Protein AF-A0A9Q8V509-F1 (afdb_monomer_lite)

Radius of gyration: 11.52 Å; chains: 1; bounding box: 27×27×28 Å

pLDDT: mean 89.46, std 11.74, range [44.91, 97.31]

Structure (mmCIF, N/CA/C/O backbone):
data_AF-A0A9Q8V509-F1
#
_entry.id   AF-A0A9Q8V509-F1
#
loop_
_atom_site.group_PDB
_atom_site.id
_atom_site.type_symbol
_atom_site.label_atom_id
_atom_site.label_alt_id
_atom_site.label_comp_id
_atom_site.label_asym_id
_atom_site.label_entity_id
_atom_site.label_seq_id
_atom_site.pdbx_PDB_ins_code
_atom_site.Cartn_x
_atom_site.Cartn_y
_atom_site.Cartn_z
_atom_site.occupancy
_atom_site.B_iso_or_equiv
_atom_site.auth_seq_id
_atom_site.auth_comp_id
_atom_site.auth_asym_id
_atom_site.auth_atom_id
_atom_site.pdbx_PDB_model_num
ATOM 1 N N . MET A 1 1 ? 8.717 -8.383 -15.208 1.00 46.56 1 MET A N 1
ATOM 2 C CA . MET A 1 1 ? 8.569 -7.565 -13.987 1.00 46.56 1 MET A CA 1
ATOM 3 C C . MET A 1 1 ? 9.551 -8.116 -12.974 1.00 46.56 1 MET A C 1
ATOM 5 O O . MET A 1 1 ? 9.534 -9.321 -12.761 1.00 46.56 1 MET A O 1
ATOM 9 N N . SER A 1 2 ? 10.470 -7.293 -12.467 1.00 44.91 2 SER A N 1
ATOM 10 C CA . SER A 1 2 ? 11.390 -7.718 -11.404 1.00 44.91 2 SER A CA 1
ATOM 11 C C . SER A 1 2 ? 10.584 -7.997 -10.141 1.00 44.91 2 SER A C 1
ATOM 13 O O . SER A 1 2 ? 9.687 -7.219 -9.827 1.00 44.91 2 SER A O 1
ATOM 15 N N . ALA A 1 3 ? 10.882 -9.102 -9.460 1.00 51.47 3 ALA A N 1
ATOM 16 C CA . ALA A 1 3 ? 10.232 -9.438 -8.202 1.00 51.47 3 ALA A CA 1
ATOM 17 C C . ALA A 1 3 ? 10.507 -8.332 -7.166 1.00 51.47 3 ALA A C 1
ATOM 19 O O . ALA A 1 3 ? 11.664 -8.001 -6.895 1.00 51.47 3 ALA A O 1
ATOM 20 N N . ILE A 1 4 ? 9.448 -7.736 -6.629 1.00 60.47 4 ILE A N 1
ATOM 21 C CA . ILE A 1 4 ? 9.483 -6.833 -5.488 1.00 60.47 4 ILE A CA 1
ATOM 22 C C . ILE A 1 4 ? 9.421 -7.737 -4.258 1.00 60.47 4 ILE A C 1
ATOM 24 O O . ILE A 1 4 ? 8.360 -8.223 -3.882 1.00 60.47 4 ILE A O 1
ATOM 28 N N . ASN A 1 5 ? 10.559 -7.950 -3.594 1.00 73.44 5 ASN A N 1
ATOM 29 C CA . ASN A 1 5 ? 10.600 -8.639 -2.299 1.00 73.44 5 ASN A CA 1
ATOM 30 C C . ASN A 1 5 ? 10.065 -7.724 -1.176 1.00 73.44 5 ASN A C 1
ATOM 32 O O . ASN A 1 5 ? 10.765 -7.404 -0.218 1.00 73.44 5 ASN A O 1
ATOM 36 N N . GLY A 1 6 ? 8.855 -7.204 -1.364 1.00 82.19 6 GLY A N 1
ATOM 37 C CA . GLY A 1 6 ? 8.227 -6.189 -0.536 1.00 82.19 6 GLY A CA 1
ATOM 38 C C . GLY A 1 6 ? 6.830 -6.606 -0.102 1.00 82.19 6 GLY A C 1
ATOM 39 O O . GLY A 1 6 ? 6.181 -7.457 -0.708 1.00 82.19 6 GLY A O 1
ATOM 40 N N . THR A 1 7 ? 6.366 -5.995 0.978 1.00 91.88 7 THR A N 1
ATOM 41 C CA . THR A 1 7 ? 5.018 -6.215 1.507 1.00 91.88 7 THR A CA 1
ATOM 42 C C . THR A 1 7 ? 4.084 -5.158 0.940 1.00 91.88 7 THR A C 1
ATOM 44 O O . THR A 1 7 ? 4.430 -3.979 0.931 1.00 91.88 7 THR A O 1
ATOM 47 N N . TYR A 1 8 ? 2.907 -5.570 0.471 1.00 93.81 8 TYR A N 1
ATOM 48 C CA . TYR A 1 8 ? 1.917 -4.672 -0.121 1.00 93.81 8 TYR A CA 1
ATOM 49 C C . TYR A 1 8 ? 0.906 -4.195 0.917 1.00 93.81 8 TYR A C 1
ATOM 51 O O . TYR A 1 8 ? 0.409 -4.977 1.732 1.00 93.81 8 TYR A O 1
ATOM 59 N N . TRP A 1 9 ? 0.561 -2.914 0.844 1.00 96.25 9 TRP A N 1
ATOM 60 C CA . TRP A 1 9 ? -0.259 -2.239 1.839 1.00 96.25 9 TRP A CA 1
ATOM 61 C C . TRP A 1 9 ? -1.268 -1.293 1.210 1.00 96.25 9 TRP A C 1
ATOM 63 O O . TRP A 1 9 ? -0.993 -0.637 0.203 1.00 96.25 9 TRP A O 1
ATOM 73 N N . VAL A 1 10 ? -2.404 -1.159 1.886 1.00 97.12 10 VAL A N 1
ATOM 74 C CA . VAL A 1 10 ? -3.338 -0.053 1.716 1.00 97.12 10 VAL A CA 1
ATOM 75 C C . VAL A 1 10 ? -3.197 0.876 2.917 1.00 97.12 10 VAL A C 1
ATOM 77 O O . VAL A 1 10 ? -3.463 0.486 4.053 1.00 97.12 10 VAL A O 1
ATOM 80 N N . LYS A 1 11 ? -2.778 2.108 2.638 1.00 97.19 11 LYS A N 1
ATOM 81 C CA . LYS A 1 11 ? -2.620 3.211 3.582 1.00 97.19 11 LYS A CA 1
ATOM 82 C C . LYS A 1 11 ? -3.881 4.078 3.586 1.00 97.19 11 LYS A C 1
ATOM 84 O O . LYS A 1 11 ? -4.318 4.538 2.524 1.00 97.19 11 LYS A O 1
ATOM 89 N N . ASN A 1 12 ? -4.453 4.301 4.770 1.00 97.31 12 ASN A N 1
ATOM 90 C CA . ASN A 1 12 ? -5.634 5.135 5.037 1.00 97.31 12 ASN A CA 1
ATOM 91 C C . ASN A 1 12 ? -6.847 4.807 4.140 1.00 97.31 12 ASN A C 1
ATOM 93 O O . ASN A 1 12 ? -7.671 5.665 3.837 1.00 97.31 12 ASN A O 1
ATOM 97 N N . GLY A 1 13 ? -6.937 3.569 3.643 1.00 97.12 13 GLY A N 1
ATOM 98 C CA . GLY A 1 13 ? -8.005 3.119 2.741 1.00 97.12 13 GLY A CA 1
ATOM 99 C C . GLY A 1 13 ? -7.970 3.685 1.311 1.00 97.12 13 GLY A C 1
ATOM 100 O O . GLY A 1 13 ? -8.799 3.292 0.492 1.00 97.12 13 GLY A O 1
ATOM 101 N N . HIS A 1 14 ? -7.033 4.577 0.973 1.00 96.44 14 HIS A N 1
ATOM 102 C CA . HIS A 1 14 ? -7.068 5.330 -0.291 1.00 96.44 14 HIS A CA 1
ATOM 103 C C . HIS A 1 14 ? -5.740 5.394 -1.055 1.00 96.44 14 HIS A C 1
ATOM 105 O O . HIS A 1 14 ? -5.711 5.896 -2.183 1.00 96.44 14 HIS A O 1
ATOM 111 N N . THR A 1 15 ? -4.650 4.893 -0.477 1.00 96.75 15 THR A N 1
ATOM 112 C CA . THR A 1 15 ? -3.333 4.842 -1.120 1.00 96.75 15 THR A CA 1
ATOM 113 C C . THR A 1 15 ? -2.818 3.413 -1.094 1.00 96.75 15 THR A C 1
ATOM 115 O O . THR A 1 15 ? -2.782 2.784 -0.043 1.00 96.75 15 THR A O 1
ATOM 118 N N . PHE A 1 16 ? -2.424 2.892 -2.248 1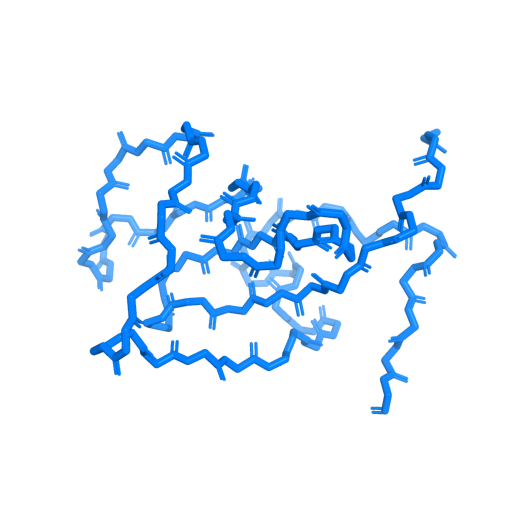.00 95.94 16 PHE A N 1
ATOM 119 C CA . PHE A 1 16 ? -1.958 1.525 -2.422 1.00 95.94 16 PHE A CA 1
ATOM 120 C C . PHE A 1 16 ? -0.486 1.514 -2.816 1.00 95.94 16 PHE A C 1
ATOM 122 O O . PHE A 1 16 ? -0.056 2.295 -3.669 1.00 95.94 16 PHE A O 1
ATOM 129 N N . GLY A 1 17 ? 0.295 0.641 -2.190 1.00 94.88 17 GLY A N 1
ATOM 130 C CA . GLY A 1 17 ? 1.735 0.622 -2.379 1.00 94.88 17 GLY A CA 1
ATOM 131 C C . GLY A 1 17 ? 2.419 -0.582 -1.756 1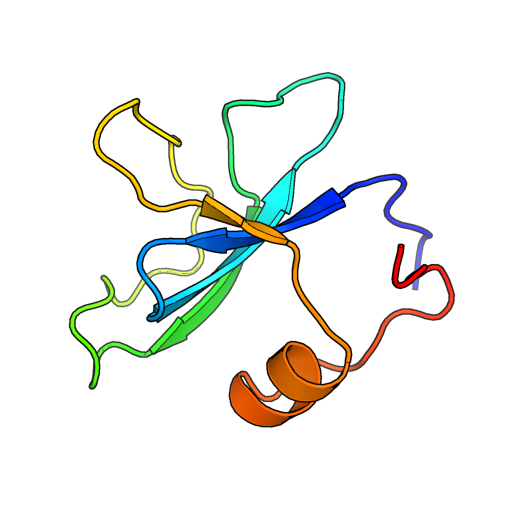.00 94.88 17 GLY A C 1
ATOM 132 O O . GL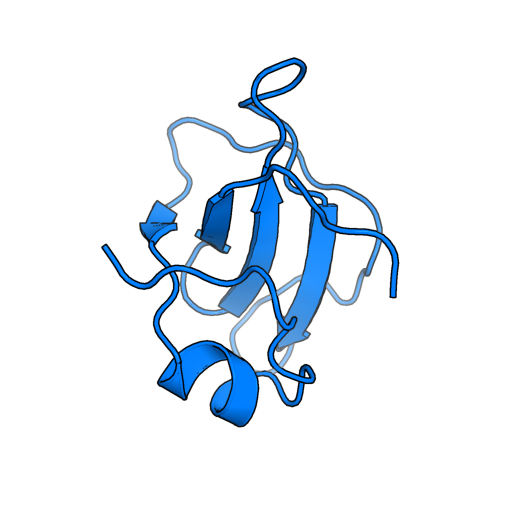Y A 1 17 ? 1.775 -1.559 -1.373 1.00 94.88 17 GLY A O 1
ATOM 133 N N . TYR A 1 18 ? 3.739 -0.494 -1.655 1.00 94.25 18 TYR A N 1
ATOM 134 C CA . TYR A 1 18 ? 4.585 -1.523 -1.064 1.00 94.25 18 TYR A CA 1
ATOM 135 C C . TYR A 1 18 ? 5.677 -0.920 -0.178 1.00 94.25 18 TYR A C 1
ATOM 137 O O . TYR A 1 18 ? 6.077 0.231 -0.350 1.00 94.25 18 TYR A O 1
ATOM 145 N N . THR A 1 19 ? 6.175 -1.718 0.758 1.00 95.06 19 THR A N 1
ATOM 146 C CA . THR A 1 19 ? 7.331 -1.405 1.605 1.00 95.06 19 THR A CA 1
ATOM 147 C C . THR A 1 19 ? 8.429 -2.431 1.377 1.00 95.06 19 THR A C 1
ATOM 149 O O . THR A 1 19 ? 8.137 -3.614 1.185 1.00 95.06 19 THR A O 1
ATOM 152 N N . PHE A 1 20 ? 9.682 -2.003 1.487 1.00 92.06 20 PHE A N 1
ATOM 153 C CA . PHE A 1 20 ? 10.829 -2.906 1.548 1.00 92.06 20 PHE A CA 1
ATOM 154 C C . PHE A 1 20 ? 11.316 -3.072 2.995 1.00 92.06 20 PHE A C 1
ATOM 156 O O . PHE A 1 20 ? 11.256 -2.098 3.752 1.00 92.06 20 PHE A O 1
ATOM 163 N N . PRO A 1 21 ? 11.825 -4.254 3.393 1.00 90.12 21 PRO A N 1
ATOM 164 C CA . PRO A 1 21 ? 12.380 -4.467 4.732 1.00 90.12 21 PRO A CA 1
ATOM 165 C C . PRO A 1 21 ? 13.487 -3.474 5.114 1.00 90.12 21 PRO A C 1
ATOM 167 O O . PRO A 1 21 ? 13.617 -3.115 6.280 1.00 90.12 21 PRO A O 1
ATOM 170 N N . GLU A 1 22 ? 14.265 -3.000 4.140 1.00 92.38 22 GLU A N 1
ATOM 171 C CA . GLU A 1 22 ? 15.345 -2.029 4.329 1.00 92.38 22 GLU A CA 1
ATOM 172 C C . GLU A 1 22 ? 14.827 -0.623 4.670 1.00 92.38 22 GLU A C 1
ATOM 174 O O . GLU A 1 22 ? 15.557 0.182 5.247 1.00 92.38 22 GLU A O 1
ATOM 179 N N . GLN A 1 23 ? 13.580 -0.307 4.302 1.00 92.69 23 GLN A N 1
ATOM 180 C CA . GLN A 1 23 ? 12.944 0.998 4.507 1.00 92.69 23 GLN A CA 1
ATOM 181 C C . GLN A 1 23 ? 11.463 0.817 4.886 1.00 92.69 23 GLN A C 1
ATOM 183 O O . GLN A 1 23 ? 10.571 1.213 4.132 1.00 92.69 23 GLN A O 1
ATOM 188 N N . PRO A 1 24 ? 11.167 0.239 6.066 1.00 93.50 24 PRO A N 1
ATOM 189 C CA . PRO A 1 24 ? 9.812 -0.197 6.415 1.00 93.50 24 PRO A CA 1
ATOM 190 C C . PRO A 1 24 ? 8.826 0.964 6.599 1.00 93.50 24 PRO A C 1
ATOM 192 O O . PRO A 1 24 ? 7.619 0.765 6.520 1.00 93.50 24 PRO A O 1
ATOM 195 N N . ASN A 1 25 ? 9.334 2.182 6.812 1.00 96.25 25 ASN A N 1
ATOM 196 C CA . ASN A 1 25 ? 8.527 3.381 7.039 1.00 96.25 25 ASN A CA 1
ATOM 197 C C . ASN A 1 25 ? 8.299 4.204 5.760 1.00 96.25 25 ASN A C 1
ATOM 199 O O . ASN A 1 25 ? 7.755 5.303 5.837 1.00 96.25 25 ASN A O 1
ATOM 203 N N . ILE A 1 26 ? 8.738 3.719 4.596 1.00 96.69 26 ILE A N 1
ATOM 204 C CA . ILE A 1 26 ? 8.533 4.389 3.310 1.00 96.69 26 ILE A CA 1
ATOM 205 C C . ILE A 1 26 ? 7.643 3.506 2.442 1.00 96.69 26 ILE A C 1
ATOM 207 O O . ILE A 1 26 ? 7.999 2.381 2.097 1.00 96.69 26 ILE A O 1
ATOM 211 N N . LEU A 1 27 ? 6.486 4.046 2.070 1.00 96.19 27 LEU A N 1
ATOM 212 C CA . LEU A 1 27 ? 5.566 3.421 1.137 1.00 96.19 27 LEU A CA 1
ATOM 213 C C . LEU A 1 27 ? 5.906 3.870 -0.285 1.00 96.19 27 LEU A C 1
ATOM 215 O O . LEU A 1 27 ? 5.690 5.030 -0.640 1.00 96.19 27 LEU A O 1
ATOM 219 N N . GLY A 1 28 ? 6.382 2.946 -1.116 1.00 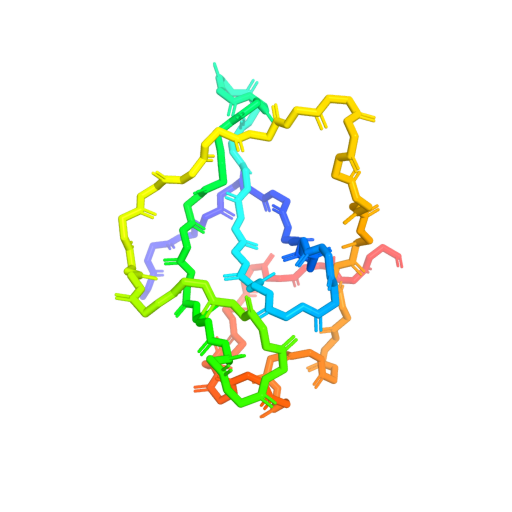94.69 28 GLY A N 1
ATOM 220 C CA . GLY A 1 28 ? 6.401 3.131 -2.564 1.00 94.69 28 GLY A CA 1
ATOM 221 C C . GLY A 1 28 ? 4.968 3.117 -3.088 1.00 94.69 28 GLY A C 1
ATOM 222 O O . GLY A 1 28 ? 4.287 2.095 -2.991 1.00 94.69 28 GLY A O 1
ATOM 223 N N . VAL A 1 29 ? 4.486 4.250 -3.601 1.00 94.94 29 VAL A N 1
ATOM 224 C CA . VAL A 1 29 ? 3.094 4.393 -4.047 1.00 94.94 29 VAL A CA 1
ATOM 225 C C . VAL A 1 29 ? 2.920 3.778 -5.434 1.00 94.94 29 VAL A C 1
ATOM 227 O O . VAL A 1 29 ? 3.598 4.149 -6.388 1.00 94.94 29 VAL A O 1
ATOM 230 N N . LEU A 1 30 ? 1.975 2.846 -5.549 1.00 93.44 30 LEU A N 1
ATOM 231 C CA . LEU A 1 30 ? 1.565 2.229 -6.814 1.00 93.44 30 LEU A CA 1
ATOM 232 C C . LEU A 1 30 ? 0.305 2.870 -7.386 1.00 93.44 30 LEU A C 1
ATOM 234 O O . LEU A 1 30 ? 0.136 2.905 -8.601 1.00 93.44 30 LEU A O 1
ATOM 238 N N . ALA A 1 31 ? -0.588 3.343 -6.520 1.00 94.38 31 ALA A N 1
ATOM 239 C CA . ALA A 1 31 ? -1.789 4.061 -6.911 1.00 94.38 31 ALA A CA 1
ATOM 240 C C . ALA A 1 31 ? -2.359 4.853 -5.731 1.00 94.38 31 ALA A C 1
ATOM 242 O O . ALA A 1 31 ? -2.287 4.431 -4.579 1.00 94.38 31 ALA A O 1
ATOM 243 N N . SER A 1 32 ? -3.0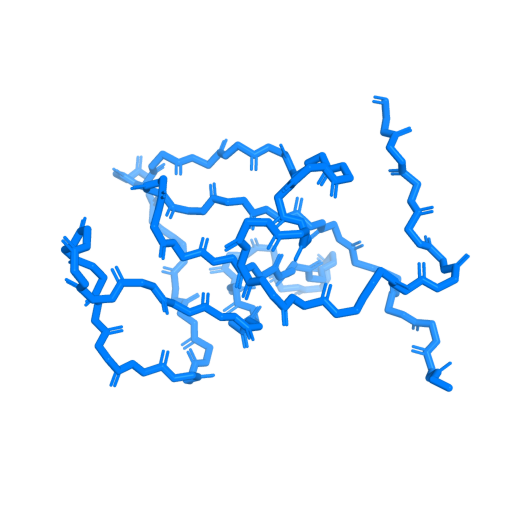16 5.965 -6.040 1.00 94.88 32 SER A N 1
ATOM 244 C CA . SER A 1 32 ? -3.770 6.774 -5.080 1.00 94.88 32 SER A CA 1
ATOM 245 C C . SER A 1 32 ? -5.170 7.038 -5.628 1.00 94.88 32 SER A C 1
ATOM 247 O O . SER A 1 32 ? -5.364 7.124 -6.843 1.00 94.88 32 SER A O 1
ATOM 249 N N . LYS A 1 33 ? -6.161 7.190 -4.745 1.00 94.75 33 LYS A N 1
ATOM 250 C CA . LYS A 1 33 ? -7.540 7.561 -5.104 1.00 94.75 33 LYS A CA 1
ATOM 251 C C . LYS A 1 33 ? -7.917 8.909 -4.482 1.00 94.75 33 LYS A C 1
ATOM 253 O O . LYS A 1 33 ? -8.479 8.929 -3.388 1.00 94.75 33 LYS A O 1
ATOM 258 N N . PRO A 1 34 ? -7.652 10.040 -5.162 1.00 94.56 34 PRO A N 1
ATOM 259 C CA . PRO A 1 34 ? -7.977 11.368 -4.639 1.00 94.56 34 PRO A CA 1
ATOM 260 C C . PRO A 1 34 ? -9.458 11.572 -4.324 1.00 94.56 34 PRO A C 1
ATOM 262 O O . PRO A 1 34 ? -9.796 12.278 -3.381 1.00 94.56 34 PRO A O 1
ATOM 265 N N . GLN A 1 35 ? -10.353 10.883 -5.038 1.00 94.69 35 GLN A N 1
ATOM 266 C CA . GLN A 1 35 ? -11.788 10.891 -4.744 1.00 94.69 35 GLN A CA 1
ATOM 267 C C . GLN A 1 35 ? -12.154 10.309 -3.363 1.00 94.69 35 GLN A C 1
ATOM 269 O O . GLN A 1 35 ? -13.290 10.463 -2.931 1.00 94.69 35 GLN A O 1
ATOM 274 N N . LEU A 1 36 ? -11.213 9.644 -2.682 1.00 94.75 36 LEU A N 1
ATOM 275 C CA . LEU A 1 36 ? -11.346 9.140 -1.310 1.00 94.75 36 LEU A CA 1
ATOM 276 C C . LEU A 1 36 ? -10.479 9.923 -0.305 1.00 94.75 36 LEU A C 1
ATOM 278 O O . LEU A 1 36 ? -10.289 9.467 0.817 1.00 94.75 36 LEU A O 1
ATOM 282 N N . GLY A 1 37 ? -9.933 11.079 -0.700 1.00 93.06 37 GLY A N 1
ATOM 283 C CA . GLY A 1 37 ? -9.118 11.940 0.163 1.00 93.06 37 GLY A CA 1
ATOM 284 C C . GLY A 1 37 ? -7.603 11.757 0.032 1.00 93.06 37 GLY A C 1
ATOM 285 O O . GLY A 1 37 ? -6.855 12.448 0.719 1.00 93.06 37 GLY A O 1
ATOM 286 N N . ALA A 1 38 ? -7.126 10.880 -0.862 1.00 93.19 38 ALA A N 1
ATOM 287 C CA . ALA A 1 38 ? -5.691 10.740 -1.106 1.00 93.19 38 ALA A CA 1
ATOM 288 C C . ALA A 1 38 ? -5.086 12.004 -1.743 1.00 93.19 38 ALA A C 1
ATOM 290 O O . ALA A 1 38 ? -5.705 12.659 -2.584 1.00 93.19 38 ALA A O 1
ATOM 291 N N . CYS A 1 39 ? -3.820 12.290 -1.435 1.00 88.00 39 CYS A N 1
ATOM 292 C CA . CYS A 1 39 ? -3.042 13.247 -2.218 1.00 88.00 39 CYS A CA 1
ATOM 293 C C . CYS A 1 39 ? -2.865 12.720 -3.655 1.00 88.00 39 CYS A C 1
ATOM 295 O O . CYS A 1 39 ? -2.562 11.540 -3.851 1.00 88.00 39 CYS A O 1
ATOM 297 N N . LEU A 1 40 ? -3.036 13.581 -4.666 1.00 84.69 40 LEU A N 1
ATOM 298 C CA . LEU A 1 40 ? -2.761 13.246 -6.068 1.00 84.69 40 LEU A CA 1
ATOM 299 C C . LEU A 1 40 ? -1.241 13.227 -6.299 1.00 84.69 40 LEU A C 1
ATOM 301 O O . LEU A 1 40 ? -0.664 14.163 -6.843 1.00 84.69 40 LEU A O 1
ATOM 305 N N . SER A 1 41 ? -0.590 12.164 -5.833 1.00 82.81 41 SER A N 1
ATOM 306 C CA . SER A 1 41 ? 0.843 11.937 -5.988 1.00 82.81 41 SER A CA 1
ATOM 307 C C . SER A 1 41 ? 1.152 10.444 -6.085 1.00 82.81 41 SER A C 1
ATOM 309 O O . SER A 1 41 ? 0.460 9.612 -5.488 1.00 82.81 41 SER A O 1
ATOM 311 N N . MET A 1 42 ? 2.202 10.140 -6.845 1.00 82.31 42 MET A N 1
ATOM 312 C CA . MET A 1 42 ? 2.813 8.815 -6.988 1.00 82.31 42 MET A CA 1
ATOM 313 C C . MET A 1 42 ? 4.201 8.752 -6.334 1.00 82.31 42 MET A C 1
ATOM 315 O O . MET A 1 42 ? 4.872 7.727 -6.405 1.00 82.31 42 MET A O 1
ATOM 319 N N . GLU A 1 43 ? 4.640 9.845 -5.708 1.00 92.44 43 GLU A N 1
ATOM 320 C CA . GLU A 1 43 ? 5.903 9.883 -4.977 1.00 92.44 43 GLU A CA 1
ATOM 321 C C . GLU A 1 43 ? 5.842 8.971 -3.744 1.00 92.44 43 GLU A C 1
ATOM 323 O O . GLU A 1 43 ? 4.767 8.831 -3.142 1.00 92.44 43 GLU A O 1
ATOM 328 N N . PRO A 1 44 ? 6.975 8.382 -3.320 1.00 94.19 44 PRO A N 1
ATOM 329 C CA . PRO A 1 44 ? 7.039 7.639 -2.073 1.00 94.19 44 PRO A CA 1
ATOM 330 C C . PRO A 1 44 ? 6.560 8.483 -0.891 1.00 94.19 44 PRO A C 1
ATOM 332 O O . PRO A 1 44 ? 6.877 9.669 -0.777 1.00 94.19 44 PRO A O 1
ATOM 335 N N . GLN A 1 45 ? 5.806 7.866 0.013 1.00 95.25 45 GLN A N 1
ATOM 336 C CA . GLN A 1 45 ? 5.251 8.545 1.179 1.00 95.25 45 GLN A CA 1
ATOM 337 C C . GLN A 1 45 ? 5.818 7.975 2.469 1.00 95.25 45 GLN A C 1
ATOM 339 O O . GLN A 1 45 ? 5.955 6.763 2.622 1.00 95.25 45 GLN A O 1
ATOM 344 N N . LEU A 1 46 ? 6.081 8.858 3.430 1.00 96.31 46 LEU A N 1
ATOM 345 C CA . LEU A 1 46 ? 6.370 8.444 4.795 1.00 96.31 46 LEU A CA 1
ATOM 346 C C . LEU A 1 46 ? 5.113 7.806 5.410 1.00 96.31 46 LEU A C 1
ATOM 348 O O . LEU A 1 46 ? 3.999 8.325 5.262 1.00 96.31 46 LEU A O 1
ATOM 352 N N . ILE A 1 47 ? 5.304 6.680 6.088 1.00 96.81 47 ILE A N 1
ATOM 353 C CA . ILE A 1 47 ? 4.313 6.051 6.958 1.00 96.81 47 ILE A CA 1
ATOM 354 C C . ILE A 1 47 ? 4.542 6.603 8.361 1.00 96.81 47 ILE A C 1
ATOM 356 O O . ILE A 1 47 ? 5.658 6.553 8.885 1.00 96.81 47 ILE A O 1
ATOM 360 N N . THR A 1 48 ? 3.496 7.146 8.967 1.00 96.44 48 THR A N 1
ATOM 361 C CA . THR A 1 48 ? 3.530 7.680 10.327 1.00 96.44 48 THR A CA 1
ATOM 362 C C . THR A 1 48 ? 2.640 6.846 11.252 1.00 96.44 48 THR A C 1
ATOM 364 O O . THR A 1 48 ? 1.763 6.122 10.783 1.00 96.44 48 THR A O 1
ATOM 367 N N . PRO A 1 49 ? 2.801 6.952 12.583 1.00 95.94 49 PRO A N 1
ATOM 368 C CA . PRO A 1 49 ? 1.949 6.226 13.528 1.00 95.94 49 PRO A CA 1
ATOM 369 C C . PRO A 1 49 ? 0.457 6.589 13.477 1.00 95.94 49 PRO A C 1
ATOM 371 O O . PRO A 1 49 ? -0.349 5.877 14.065 1.00 95.94 49 PRO A O 1
ATOM 374 N N . SER A 1 50 ? 0.083 7.702 12.835 1.00 96.56 50 SER A N 1
ATOM 375 C CA . SER A 1 50 ? -1.323 8.082 12.649 1.00 96.56 50 SER A CA 1
ATOM 376 C C . SER A 1 50 ? -1.962 7.444 11.417 1.00 96.56 50 SER A C 1
ATOM 378 O O . SER A 1 50 ? -3.165 7.595 11.225 1.00 96.56 50 SER A O 1
ATOM 380 N N . ASP A 1 51 ? -1.166 6.805 10.560 1.00 97.12 51 ASP A N 1
ATOM 381 C CA . ASP A 1 51 ? -1.667 6.157 9.359 1.00 97.12 51 ASP A CA 1
ATOM 382 C C . ASP A 1 51 ? -2.271 4.786 9.694 1.00 97.12 51 ASP A C 1
ATOM 384 O O . ASP A 1 51 ? -1.662 3.966 10.383 1.00 97.12 51 ASP A O 1
ATOM 388 N N . ASP A 1 52 ? -3.460 4.523 9.160 1.00 97.19 52 ASP A N 1
ATOM 389 C CA . ASP A 1 52 ? -4.069 3.199 9.167 1.00 97.19 52 ASP A CA 1
ATOM 390 C C . ASP A 1 52 ? -3.457 2.356 8.045 1.00 97.19 52 ASP A C 1
ATOM 392 O O . ASP A 1 52 ? -3.545 2.697 6.860 1.00 97.19 52 ASP A O 1
ATOM 396 N N . MET A 1 53 ? -2.812 1.256 8.423 1.00 97.00 53 MET A N 1
ATOM 397 C CA . MET A 1 53 ? -2.070 0.389 7.516 1.00 97.00 53 MET A CA 1
ATOM 398 C C . MET A 1 53 ? -2.696 -0.999 7.506 1.00 97.00 53 MET A C 1
ATOM 400 O O . MET A 1 53 ? -2.628 -1.744 8.484 1.00 97.00 53 MET A O 1
ATOM 404 N N . ARG A 1 54 ? -3.247 -1.385 6.355 1.00 96.56 54 ARG A N 1
ATOM 405 C CA . ARG A 1 54 ? -3.828 -2.712 6.137 1.00 96.56 54 ARG A CA 1
ATOM 406 C C . ARG A 1 54 ? -3.025 -3.483 5.097 1.00 96.56 54 ARG A C 1
ATOM 408 O O . ARG A 1 54 ? -2.701 -2.935 4.045 1.00 96.56 54 ARG A O 1
ATOM 415 N N . LYS A 1 55 ? -2.748 -4.768 5.347 1.00 95.62 55 LYS A N 1
ATOM 416 C CA . LYS A 1 55 ? -2.160 -5.649 4.323 1.00 95.62 55 LYS A CA 1
ATOM 417 C C . LYS A 1 55 ? -3.079 -5.735 3.110 1.00 95.62 55 LYS A C 1
ATOM 419 O O . LYS A 1 55 ? -4.300 -5.856 3.247 1.00 95.62 55 LYS A O 1
ATOM 424 N N . ALA A 1 56 ? -2.485 -5.648 1.930 1.00 94.75 56 ALA A N 1
ATOM 425 C CA . ALA A 1 56 ? -3.237 -5.694 0.693 1.00 94.75 56 ALA A CA 1
ATOM 426 C C . ALA A 1 56 ? -3.731 -7.107 0.376 1.00 94.75 56 ALA A C 1
ATOM 428 O O . ALA A 1 56 ? -3.036 -8.093 0.619 1.00 94.75 56 ALA A O 1
ATOM 429 N N . THR A 1 57 ? -4.911 -7.189 -0.225 1.00 94.06 57 THR A N 1
ATOM 430 C CA . THR A 1 57 ? -5.467 -8.419 -0.789 1.00 94.06 57 THR A CA 1
ATOM 431 C C . THR A 1 57 ? -5.450 -8.363 -2.315 1.00 94.06 57 THR A C 1
ATOM 433 O O . THR A 1 57 ? -5.203 -7.318 -2.914 1.00 94.06 57 THR A O 1
ATOM 436 N N . VAL A 1 58 ? -5.771 -9.480 -2.975 1.00 91.94 58 VAL A N 1
ATOM 437 C CA . VAL A 1 58 ? -5.912 -9.516 -4.444 1.00 91.94 58 VAL A CA 1
ATOM 438 C C . VAL A 1 58 ? -6.970 -8.517 -4.936 1.00 91.94 58 VAL A C 1
ATOM 440 O O . VAL A 1 58 ? -6.798 -7.906 -5.986 1.00 91.94 58 VAL A O 1
ATOM 443 N N . GLN A 1 59 ? -8.045 -8.306 -4.170 1.00 94.81 59 GLN A N 1
ATOM 444 C CA . GLN A 1 59 ? -9.111 -7.367 -4.527 1.00 94.81 59 GLN A CA 1
ATOM 445 C C . GLN A 1 59 ? -8.631 -5.910 -4.544 1.00 94.81 59 GLN A C 1
ATOM 447 O O . GLN A 1 59 ? -9.163 -5.108 -5.309 1.00 94.81 59 GLN A O 1
ATOM 452 N N . ASP A 1 60 ? -7.613 -5.561 -3.752 1.00 95.94 60 ASP A N 1
ATOM 453 C CA . ASP A 1 60 ? -7.050 -4.210 -3.757 1.00 95.94 60 ASP A CA 1
ATOM 454 C C . ASP A 1 60 ? -6.364 -3.895 -5.089 1.00 95.94 60 ASP A C 1
ATOM 456 O O . ASP A 1 60 ? -6.517 -2.794 -5.611 1.00 95.94 60 ASP A O 1
ATOM 460 N N . PHE A 1 61 ? -5.682 -4.868 -5.694 1.00 94.44 61 PHE A N 1
ATOM 461 C CA . PHE A 1 61 ? -5.076 -4.688 -7.015 1.00 94.44 61 PHE A CA 1
ATOM 462 C C . PHE A 1 61 ? -6.126 -4.329 -8.072 1.00 94.44 61 PHE A C 1
ATOM 464 O O . PHE A 1 61 ? -5.933 -3.370 -8.819 1.00 94.44 61 PHE A O 1
ATOM 471 N N . ASP A 1 62 ? -7.269 -5.019 -8.088 1.00 94.94 62 ASP A N 1
ATOM 472 C CA . ASP A 1 62 ? -8.378 -4.686 -8.991 1.00 94.94 62 ASP A CA 1
ATOM 473 C C . ASP A 1 62 ? -8.985 -3.313 -8.662 1.00 94.94 62 ASP A C 1
ATOM 475 O O . ASP A 1 62 ? -9.093 -2.434 -9.522 1.00 94.94 62 ASP A O 1
ATOM 479 N N . PHE A 1 63 ? -9.283 -3.067 -7.383 1.00 95.81 63 PHE A N 1
ATOM 480 C CA . PHE A 1 63 ? -9.861 -1.805 -6.930 1.00 95.81 63 PHE A CA 1
ATOM 481 C C . PHE A 1 63 ? -8.989 -0.599 -7.307 1.00 95.81 63 PHE A C 1
ATOM 483 O O . PHE A 1 63 ? -9.503 0.407 -7.811 1.00 95.81 63 PHE A O 1
ATOM 490 N N . PHE A 1 64 ? -7.674 -0.686 -7.102 1.00 94.50 64 PHE A N 1
ATOM 491 C CA . PHE A 1 64 ? -6.696 0.349 -7.443 1.00 94.50 64 PHE A CA 1
ATOM 492 C C . PHE A 1 64 ? -6.218 0.300 -8.902 1.00 94.50 64 PHE A C 1
ATOM 494 O O . PHE A 1 64 ? -5.476 1.191 -9.313 1.00 94.50 64 PHE A O 1
ATOM 501 N N . ARG A 1 65 ? -6.697 -0.663 -9.703 1.00 93.50 65 ARG A N 1
ATOM 502 C CA . ARG A 1 65 ? -6.325 -0.883 -11.113 1.00 93.50 65 ARG A CA 1
ATOM 503 C C . ARG A 1 65 ? -4.820 -1.068 -11.323 1.00 93.50 65 ARG A C 1
ATOM 505 O O . ARG A 1 65 ? -4.248 -0.571 -12.291 1.00 93.50 65 ARG A O 1
ATOM 512 N N . VAL A 1 66 ? -4.188 -1.796 -10.411 1.00 90.44 66 VAL A N 1
ATOM 513 C CA . VAL A 1 66 ? -2.781 -2.190 -10.480 1.00 90.44 66 VAL A CA 1
ATOM 514 C C . VAL A 1 66 ? -2.712 -3.660 -10.878 1.00 90.44 66 VAL A C 1
ATOM 516 O O . VAL A 1 66 ? -3.432 -4.493 -10.339 1.00 90.44 66 VAL A O 1
ATOM 519 N N . VAL A 1 67 ? -1.841 -4.000 -11.827 1.00 90.00 67 VAL A N 1
ATOM 520 C CA . VAL A 1 67 ? -1.637 -5.398 -12.234 1.00 90.00 67 VAL A CA 1
ATOM 521 C C . VAL A 1 67 ? -1.027 -6.181 -11.074 1.00 90.00 67 VAL A C 1
ATOM 523 O O . VAL A 1 67 ? -0.019 -5.749 -10.518 1.00 90.00 67 VAL A O 1
ATOM 526 N N . VAL A 1 68 ? -1.614 -7.335 -10.736 1.00 87.56 68 VAL A N 1
ATOM 527 C CA . VAL A 1 68 ? -1.091 -8.235 -9.696 1.00 87.56 68 VAL A CA 1
ATOM 528 C C . VAL A 1 68 ? 0.291 -8.762 -10.115 1.00 87.56 68 VAL A C 1
ATOM 530 O O . VAL A 1 68 ? 0.397 -9.424 -11.152 1.00 87.56 68 VAL A O 1
ATOM 533 N N . PRO A 1 69 ? 1.353 -8.503 -9.334 1.00 81.94 69 PRO A N 1
ATOM 534 C CA . PRO A 1 69 ? 2.687 -9.033 -9.596 1.00 81.94 69 PRO A CA 1
ATOM 535 C C . PRO A 1 69 ? 2.750 -10.550 -9.373 1.00 81.94 69 PRO A C 1
ATOM 537 O O . PRO A 1 69 ? 2.075 -11.096 -8.502 1.00 81.94 69 PRO A O 1
ATOM 540 N N . SER A 1 70 ? 3.587 -11.253 -10.140 1.00 82.50 70 SER A N 1
ATOM 541 C CA . SER A 1 70 ? 3.730 -12.723 -10.077 1.00 82.50 70 SER A CA 1
ATOM 542 C C . SER A 1 70 ? 4.236 -13.260 -8.728 1.00 82.50 70 SER A C 1
ATOM 544 O O . SER A 1 70 ? 4.088 -14.438 -8.395 1.00 82.50 70 SER A O 1
ATOM 546 N N . ASP A 1 71 ? 4.882 -12.397 -7.961 1.00 72.31 71 ASP A N 1
ATOM 547 C CA . ASP A 1 71 ? 5.484 -12.636 -6.658 1.00 72.31 71 ASP A CA 1
ATOM 548 C C . ASP A 1 71 ? 4.598 -12.194 -5.490 1.00 72.31 71 ASP A C 1
ATOM 550 O O . ASP A 1 71 ? 4.974 -12.405 -4.340 1.00 72.31 71 ASP A O 1
ATOM 554 N N . PHE A 1 72 ? 3.394 -11.674 -5.754 1.00 79.44 72 PHE A N 1
ATOM 555 C CA . PHE A 1 72 ? 2.425 -11.420 -4.697 1.00 79.44 72 PHE A CA 1
ATOM 556 C C . PHE A 1 72 ? 2.087 -12.723 -3.952 1.00 79.44 72 PHE A C 1
ATOM 558 O O . PHE A 1 72 ? 1.835 -13.778 -4.551 1.00 79.44 72 PHE A O 1
ATOM 565 N N . ARG A 1 73 ? 2.103 -12.650 -2.621 1.00 77.62 73 ARG A N 1
ATOM 566 C CA . ARG A 1 73 ? 1.719 -13.732 -1.714 1.00 77.62 73 ARG A CA 1
ATOM 567 C C . ARG A 1 73 ? 0.674 -13.163 -0.754 1.00 77.62 73 ARG A C 1
ATOM 569 O O . ARG A 1 73 ? 1.052 -12.368 0.104 1.00 77.62 73 ARG A O 1
ATOM 576 N N . PRO A 1 74 ? -0.620 -13.492 -0.923 1.00 67.69 74 PRO A N 1
ATOM 577 C CA . PRO A 1 74 ? -1.596 -13.194 0.111 1.00 67.69 74 PRO A CA 1
ATOM 578 C C . PRO A 1 74 ? -1.213 -14.042 1.324 1.00 67.69 74 PRO A C 1
ATOM 580 O O . PRO A 1 74 ? -1.112 -15.264 1.205 1.00 67.69 74 PRO A O 1
ATOM 583 N N . GLU A 1 75 ? -0.894 -13.386 2.434 1.00 60.09 75 GLU A N 1
ATOM 584 C CA . GLU A 1 75 ? -0.756 -14.075 3.720 1.00 60.09 75 GLU A CA 1
ATOM 585 C C . GLU A 1 75 ? -2.100 -14.632 4.196 1.00 60.09 75 GLU A C 1
ATOM 587 O O . GLU A 1 75 ? -3.132 -13.952 3.973 1.00 60.09 75 GLU A O 1
#

Organism: NCBI:txid158849

Foldseek 3Di:
DPDDPWFWKDKQVFWTAT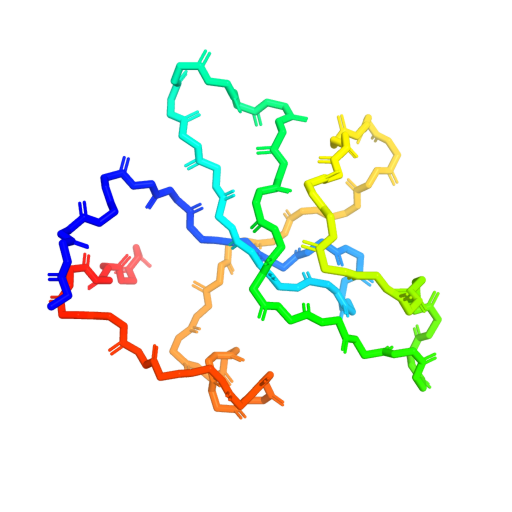DDPVGRQKGQTPAGDVVVPDDPDRDIDGHDPVIDIDGDDPVVCVVRVHDDDPNDDDD

Secondary structure (DSSP, 8-state):
-----SEEEEETTTEEEEEETTEEEEEEEEEE-GGGT--S--S-EE--TTS-EEE--HHHHHHHT-PPPTT----

Sequence (75 aa):
MSAINGTYWVKNGHTFGYTFPEQPNILGVLASKPQLGACLSMEPQLITPSDDMRKATVQDFDFFRVVVPSDFRPE